Protein AF-A0A7X7C6X0-F1 (afdb_monomer_lite)

Foldseek 3Di:
DDDPDDDDPPVVVVVVVVVVVVVVCVVCVVPPVVVVVVCVVVVVPDPPPPDDDPPPDDPPQDQADADPVRDGDDDPPPDDPPDLCPVLPPDDDPRNVVSVVCSCPPPDDDDDPVRVLLVCLQPQQDVVVVSQFGAAPPPRDTAGSDQPPDDDSHRDPPRPDPDPPPDD

Radius of gyration: 27.88 Å; chains: 1; bounding box: 68×65×66 Å

Sequence (168 aa):
MKILKKKPSLLVLLIVIVVISVVIIGWLGSDSDFNDFLEDLFNIGRDQDTDTDPDTNPPVTRPYEQDENGFYYYSFTGYESGDYYYSAKNLTGEALADQLHLIINTGMNKISYGDARYVLAYSDRDPNNIYESVRGIYDNDVIATEWIGEGEGAWQREHVWPNSKLGT

Structure (mmCIF, N/CA/C/O backbone):
data_AF-A0A7X7C6X0-F1
#
_entry.id   AF-A0A7X7C6X0-F1
#
loop_
_atom_site.group_PDB
_atom_site.id
_atom_site.type_symbol
_atom_site.label_atom_id
_atom_site.label_alt_id
_atom_site.label_comp_id
_atom_site.label_asym_id
_atom_site.label_entity_id
_atom_site.label_seq_id
_atom_site.pdbx_PDB_ins_code
_atom_site.Cartn_x
_atom_site.Cartn_y
_atom_site.Cartn_z
_atom_site.occupancy
_atom_site.B_iso_or_equiv
_atom_site.auth_seq_id
_atom_site.auth_comp_id
_atom_site.auth_asym_id
_atom_site.auth_atom_id
_atom_site.pdbx_PDB_model_num
ATOM 1 N N . MET A 1 1 ? 46.188 37.458 13.111 1.00 40.34 1 MET A N 1
ATOM 2 C CA . MET A 1 1 ? 46.592 36.196 13.767 1.00 40.34 1 MET A CA 1
ATOM 3 C C . MET A 1 1 ? 45.456 35.185 13.601 1.00 40.34 1 MET A C 1
ATOM 5 O O . MET A 1 1 ? 44.466 35.283 14.309 1.00 40.34 1 MET A O 1
ATOM 9 N N . LYS A 1 2 ? 45.509 34.310 12.584 1.00 42.06 2 LYS A N 1
ATOM 10 C CA . LYS A 1 2 ? 44.483 33.272 12.351 1.00 42.06 2 LYS A CA 1
ATOM 11 C C . LYS A 1 2 ? 45.013 31.947 12.897 1.00 42.06 2 LYS A C 1
ATOM 13 O O . LYS A 1 2 ? 45.980 31.413 12.366 1.00 42.06 2 LYS A O 1
ATOM 18 N N . ILE A 1 3 ? 44.407 31.454 13.973 1.00 45.16 3 ILE A N 1
ATOM 19 C CA . ILE A 1 3 ? 44.737 30.163 14.584 1.00 45.16 3 ILE A CA 1
ATOM 20 C C . ILE A 1 3 ? 44.015 29.084 13.770 1.00 45.16 3 ILE A C 1
ATOM 22 O O . ILE A 1 3 ? 42.796 28.944 13.854 1.00 45.16 3 ILE A O 1
ATOM 26 N N . LEU A 1 4 ? 44.752 28.344 12.943 1.00 46.81 4 LEU A N 1
ATOM 27 C CA . LEU A 1 4 ? 44.230 27.173 12.239 1.00 46.81 4 LEU A CA 1
ATOM 28 C C . LEU A 1 4 ? 44.112 26.018 13.245 1.00 46.81 4 LEU A C 1
ATOM 30 O O . LEU A 1 4 ? 45.107 25.384 13.589 1.00 46.81 4 LEU A O 1
ATOM 34 N N . LYS A 1 5 ? 42.896 25.745 13.738 1.00 59.16 5 LYS A N 1
ATOM 35 C CA . LYS A 1 5 ? 42.615 24.520 14.503 1.00 59.16 5 LYS A CA 1
ATOM 36 C C . LYS A 1 5 ? 42.793 23.317 13.572 1.00 59.16 5 LYS A C 1
ATOM 38 O O . LYS A 1 5 ? 41.999 23.107 12.657 1.00 59.16 5 LYS A O 1
ATOM 43 N N . LYS A 1 6 ? 43.857 22.544 13.799 1.00 60.78 6 LYS A N 1
ATOM 44 C CA . LYS A 1 6 ? 44.140 21.283 13.105 1.00 60.78 6 LYS A CA 1
ATOM 45 C C . LYS A 1 6 ? 42.980 20.315 13.369 1.00 60.78 6 LYS A C 1
ATOM 47 O O . LYS A 1 6 ? 42.722 19.981 14.522 1.00 60.78 6 LYS A O 1
ATOM 52 N N . LYS A 1 7 ? 42.260 19.902 12.319 1.00 62.94 7 LYS A N 1
ATOM 53 C CA . LYS A 1 7 ? 41.208 18.880 12.432 1.00 62.94 7 LYS A CA 1
ATOM 54 C C . LYS A 1 7 ? 41.848 17.574 12.938 1.00 62.94 7 LYS A C 1
ATOM 56 O O . LYS A 1 7 ? 42.868 17.177 12.367 1.00 62.94 7 LYS A O 1
ATOM 61 N N . PRO A 1 8 ? 41.316 16.930 13.994 1.00 64.12 8 PRO A N 1
ATOM 62 C CA . PRO A 1 8 ? 41.836 15.643 14.440 1.00 64.12 8 PRO A CA 1
ATOM 63 C C . PRO A 1 8 ? 41.619 14.604 13.336 1.00 64.12 8 PRO A C 1
ATOM 65 O O . PRO A 1 8 ? 40.609 14.640 12.632 1.00 64.12 8 PRO A O 1
ATOM 68 N N . SER A 1 9 ? 42.589 13.709 13.144 1.00 71.94 9 SER A N 1
ATOM 69 C CA . SER A 1 9 ? 42.439 12.608 12.194 1.00 71.94 9 SER A CA 1
ATOM 70 C C . SER A 1 9 ? 41.307 11.689 12.656 1.00 71.94 9 SER A C 1
ATOM 72 O O . SER A 1 9 ? 41.086 11.520 13.855 1.00 71.94 9 SER A O 1
ATOM 74 N N . LEU A 1 10 ? 40.594 11.086 11.703 1.00 71.12 10 LEU A N 1
ATOM 75 C CA . LEU A 1 10 ? 39.487 10.153 11.954 1.00 71.12 10 LEU A CA 1
ATOM 76 C C . LEU A 1 10 ? 39.849 9.074 12.990 1.00 71.12 10 LEU A C 1
ATOM 78 O O . LEU A 1 10 ? 39.037 8.732 13.839 1.00 71.12 10 LEU A O 1
ATOM 82 N N . LEU A 1 11 ? 41.104 8.623 12.977 1.00 71.75 11 LEU A N 1
ATOM 83 C CA . LEU A 1 11 ? 41.649 7.643 13.914 1.00 71.75 11 LEU A CA 1
ATOM 84 C C . LEU A 1 11 ? 41.686 8.158 15.365 1.00 71.75 11 LEU A C 1
ATOM 86 O O . LEU A 1 11 ? 41.367 7.416 16.286 1.00 71.75 11 LEU A O 1
ATOM 90 N N . VAL A 1 12 ? 42.004 9.438 15.580 1.00 76.38 12 VAL A N 1
ATOM 91 C CA . VAL A 1 12 ? 41.980 10.060 16.917 1.00 76.38 12 VAL A CA 1
ATOM 92 C C . VAL A 1 12 ? 40.546 10.214 17.415 1.00 76.38 12 VAL A C 1
ATOM 94 O O . VAL A 1 12 ? 40.286 9.974 18.588 1.00 76.38 12 VAL A O 1
ATOM 97 N N . LEU A 1 13 ? 39.605 10.563 16.531 1.00 79.94 13 LEU A N 1
ATOM 98 C CA . LEU A 1 13 ? 38.185 10.633 16.887 1.00 79.94 13 LEU A CA 1
ATOM 99 C C . LEU A 1 13 ? 37.655 9.257 17.320 1.00 79.94 13 LEU A C 1
ATOM 101 O O . LEU A 1 13 ? 36.968 9.155 18.330 1.00 79.94 13 LEU A O 1
ATOM 105 N N . LEU A 1 14 ? 38.025 8.205 16.587 1.00 80.81 14 LEU A N 1
ATOM 106 C CA . LEU A 1 14 ? 37.596 6.837 16.864 1.00 80.81 14 LEU A CA 1
ATOM 107 C C . LEU A 1 14 ? 38.158 6.344 18.206 1.00 80.81 14 LEU A C 1
ATOM 109 O O . LEU A 1 14 ? 37.401 5.846 19.030 1.00 80.81 14 LEU A O 1
ATOM 113 N N . ILE A 1 15 ? 39.445 6.586 18.483 1.00 82.06 15 ILE A N 1
ATOM 114 C CA . ILE A 1 15 ? 40.055 6.257 19.784 1.00 82.06 15 ILE A CA 1
ATOM 115 C C . ILE A 1 15 ? 39.366 7.010 20.927 1.00 82.06 15 ILE A C 1
ATOM 117 O O . ILE A 1 15 ? 39.092 6.418 21.965 1.00 82.06 15 ILE A O 1
ATOM 121 N N . VAL A 1 16 ? 39.051 8.296 20.746 1.00 82.81 16 VAL A N 1
ATOM 122 C CA . VAL A 1 16 ? 38.349 9.085 21.770 1.00 82.81 16 VAL A CA 1
ATOM 123 C C . VAL A 1 16 ? 36.955 8.520 22.038 1.00 82.81 16 VAL A C 1
ATOM 125 O O . VAL A 1 16 ? 36.576 8.402 23.199 1.00 82.81 16 VAL A O 1
ATOM 128 N N . ILE A 1 17 ? 36.222 8.114 20.999 1.00 85.06 17 ILE A N 1
ATOM 129 C CA . ILE A 1 17 ? 34.915 7.465 21.157 1.00 85.06 17 ILE A CA 1
ATOM 130 C C . ILE A 1 17 ? 35.063 6.150 21.928 1.00 85.06 17 ILE A C 1
ATOM 132 O O . ILE A 1 17 ? 34.355 5.968 22.909 1.00 85.06 17 ILE A O 1
ATOM 136 N N . VAL A 1 18 ? 36.021 5.286 21.568 1.00 86.75 18 VAL A N 1
ATOM 137 C CA . VAL A 1 18 ? 36.247 4.015 22.284 1.00 86.75 18 VAL A CA 1
ATOM 138 C C . VAL A 1 18 ? 36.591 4.249 23.755 1.00 86.75 18 VAL A C 1
ATOM 140 O O . VAL A 1 18 ? 36.044 3.579 24.625 1.00 86.75 18 VAL A O 1
ATOM 143 N N . VAL A 1 19 ? 37.456 5.218 24.061 1.00 82.69 19 VAL A N 1
ATOM 144 C CA . VAL A 1 19 ? 37.824 5.532 25.450 1.00 82.69 19 VAL A CA 1
ATOM 145 C C . VAL A 1 19 ? 36.622 6.065 26.232 1.00 82.69 19 VAL A C 1
ATOM 147 O O . VAL A 1 19 ? 36.411 5.653 27.369 1.00 82.69 19 VAL A O 1
ATOM 150 N N . ILE A 1 20 ? 35.801 6.926 25.624 1.00 83.00 20 ILE A N 1
ATOM 151 C CA . ILE A 1 20 ? 34.561 7.418 26.239 1.00 83.00 20 ILE A CA 1
ATOM 152 C C . ILE A 1 20 ? 33.591 6.257 26.482 1.00 83.00 20 ILE A C 1
ATOM 154 O O . ILE A 1 20 ? 33.045 6.155 27.576 1.00 83.00 20 ILE A O 1
ATOM 158 N N . SER A 1 21 ? 33.430 5.347 25.520 1.00 79.06 21 SER A N 1
ATOM 159 C CA . SER A 1 21 ? 32.598 4.153 25.676 1.00 79.06 21 SER A CA 1
ATOM 160 C C . SER A 1 21 ? 33.082 3.274 26.828 1.00 79.06 21 SER A C 1
ATOM 162 O O . SER A 1 21 ? 32.269 2.889 27.655 1.00 79.06 21 SER A O 1
ATOM 164 N N . VAL A 1 22 ? 34.388 3.016 26.952 1.00 78.56 22 VAL A N 1
ATOM 165 C CA . VAL A 1 22 ? 34.948 2.201 28.049 1.00 78.56 22 VAL A CA 1
ATOM 166 C C . VAL A 1 22 ? 34.741 2.864 29.414 1.00 78.56 22 VAL A C 1
ATOM 168 O O . VAL A 1 22 ? 34.431 2.179 30.385 1.00 78.56 22 VAL A O 1
ATOM 171 N N . VAL A 1 23 ? 34.862 4.191 29.500 1.00 77.12 23 VAL A N 1
ATOM 172 C CA . VAL A 1 23 ? 34.606 4.934 30.745 1.00 77.12 23 VAL A CA 1
ATOM 173 C C . VAL A 1 23 ? 33.120 4.912 31.111 1.00 77.12 23 VAL A C 1
ATOM 175 O O . VAL A 1 23 ? 32.794 4.719 32.278 1.00 77.12 23 VAL A O 1
ATOM 178 N N . ILE A 1 24 ? 32.223 5.058 30.132 1.00 74.38 24 ILE A N 1
ATOM 179 C CA . ILE A 1 24 ? 30.769 4.967 30.337 1.00 74.38 24 ILE A CA 1
ATOM 180 C C . ILE A 1 24 ? 30.375 3.550 30.765 1.00 74.38 24 ILE A C 1
ATOM 182 O O . ILE A 1 24 ? 29.642 3.401 31.732 1.00 74.38 24 ILE A O 1
ATOM 186 N N . ILE A 1 25 ? 30.915 2.521 30.108 1.00 68.19 25 ILE A N 1
ATOM 187 C CA . ILE A 1 25 ? 30.700 1.106 30.447 1.00 68.19 25 ILE A CA 1
ATOM 188 C C . ILE A 1 25 ? 31.216 0.802 31.857 1.00 68.19 25 ILE A C 1
ATOM 190 O O . ILE A 1 25 ? 30.548 0.111 32.611 1.00 68.19 25 ILE A O 1
ATOM 194 N N . GLY A 1 26 ? 32.372 1.345 32.253 1.00 68.38 26 GLY A N 1
ATOM 195 C CA . GLY A 1 26 ? 32.886 1.192 33.617 1.00 68.38 26 GLY A CA 1
ATOM 196 C C . GLY A 1 26 ? 32.050 1.921 34.675 1.00 68.38 26 GLY A C 1
ATOM 197 O O . GLY A 1 26 ? 31.992 1.472 35.815 1.00 68.38 26 GLY A O 1
ATOM 198 N N . TRP A 1 27 ? 31.394 3.027 34.308 1.00 64.44 27 TRP A N 1
ATOM 199 C CA . TRP A 1 27 ? 30.499 3.771 35.200 1.00 64.44 27 TRP A CA 1
ATOM 200 C C . TRP A 1 27 ? 29.123 3.099 35.323 1.00 64.44 27 TRP A C 1
ATOM 202 O O . TRP A 1 27 ? 28.596 3.007 36.426 1.00 64.44 27 TRP A O 1
ATOM 212 N N . LEU A 1 28 ? 28.580 2.568 34.221 1.00 59.69 28 LEU A N 1
ATOM 213 C CA . LEU A 1 28 ? 27.328 1.805 34.207 1.00 59.69 28 LEU A CA 1
ATOM 214 C C . LEU A 1 28 ? 27.484 0.357 34.695 1.00 59.69 28 LEU A C 1
ATOM 216 O O . LEU A 1 28 ? 26.522 -0.201 35.188 1.00 59.69 28 LEU A O 1
ATOM 220 N N . GLY A 1 29 ? 28.666 -0.261 34.628 1.00 58.34 29 GLY A N 1
ATOM 221 C CA . GLY A 1 29 ? 28.886 -1.643 35.092 1.00 58.34 29 GLY A CA 1
ATOM 222 C C . GLY A 1 29 ? 28.753 -1.849 36.609 1.00 58.34 29 GLY A C 1
ATOM 223 O O . GLY A 1 29 ? 28.749 -2.985 37.080 1.00 58.34 29 GLY A O 1
ATOM 224 N N . SER A 1 30 ? 28.642 -0.760 37.379 1.00 58.88 30 SER A N 1
ATOM 225 C CA . SER A 1 30 ? 28.245 -0.785 38.794 1.00 58.88 30 SER A CA 1
ATOM 226 C C . SER A 1 30 ? 26.724 -0.844 38.986 1.00 58.88 30 SER A C 1
ATOM 228 O O . SER A 1 30 ? 26.274 -1.000 40.122 1.00 58.88 30 SER A O 1
ATOM 230 N N . ASP A 1 31 ? 25.956 -0.658 37.917 1.00 59.22 31 ASP A N 1
ATOM 231 C CA . ASP A 1 31 ? 24.501 -0.656 37.913 1.00 59.22 31 ASP A CA 1
ATOM 232 C C . ASP A 1 31 ? 24.001 -2.056 37.541 1.00 59.22 31 ASP A C 1
ATOM 234 O O . ASP A 1 31 ? 24.451 -2.643 36.550 1.00 59.22 31 ASP A O 1
ATOM 238 N N . SER A 1 32 ? 23.098 -2.617 38.349 1.00 58.06 32 SER A N 1
ATOM 239 C CA . SER A 1 32 ? 22.517 -3.945 38.093 1.00 58.06 32 SER A CA 1
ATOM 240 C C . SER A 1 32 ? 21.821 -3.986 36.738 1.00 58.06 32 SER A C 1
ATOM 242 O O . SER A 1 32 ? 21.996 -4.937 35.984 1.00 58.06 32 SER A O 1
ATOM 244 N N . ASP A 1 33 ? 21.156 -2.891 36.380 1.00 60.91 33 ASP A N 1
ATOM 245 C CA . ASP A 1 33 ? 20.338 -2.774 35.175 1.00 60.91 33 ASP A CA 1
ATOM 246 C C . ASP A 1 33 ? 21.190 -2.803 33.898 1.00 60.91 33 ASP A C 1
ATOM 248 O O . ASP A 1 33 ? 20.737 -3.221 32.833 1.00 60.91 33 ASP A O 1
ATOM 252 N N . PHE A 1 34 ? 22.454 -2.376 33.986 1.00 62.22 34 PHE A N 1
ATOM 253 C CA . PHE A 1 34 ? 23.371 -2.450 32.856 1.00 62.22 34 PHE A CA 1
ATOM 254 C C . PHE A 1 34 ? 23.974 -3.839 32.689 1.00 62.22 34 PHE A C 1
ATOM 256 O O . PHE A 1 34 ? 24.198 -4.261 31.559 1.00 62.22 34 PHE A O 1
ATOM 263 N N . ASN A 1 35 ? 24.235 -4.550 33.787 1.00 59.75 35 ASN A N 1
ATOM 264 C CA . ASN A 1 35 ? 24.676 -5.938 33.704 1.00 59.75 35 ASN A CA 1
ATOM 265 C C . ASN A 1 35 ? 23.550 -6.824 33.159 1.00 59.75 35 ASN A C 1
ATOM 267 O O . ASN A 1 35 ? 23.829 -7.636 32.285 1.00 59.75 35 ASN A O 1
ATOM 271 N N . ASP A 1 36 ? 22.298 -6.573 33.549 1.00 61.47 36 ASP A N 1
ATOM 272 C CA . ASP A 1 36 ? 21.122 -7.241 32.979 1.00 61.47 36 ASP A CA 1
ATOM 273 C C . ASP A 1 36 ? 20.965 -6.918 31.486 1.00 61.47 36 ASP A C 1
ATOM 275 O O . ASP A 1 36 ? 20.777 -7.815 30.669 1.00 61.47 36 ASP A O 1
ATOM 279 N N . PHE A 1 37 ? 21.138 -5.652 31.090 1.00 63.97 37 PHE A N 1
ATOM 280 C CA . PHE A 1 37 ? 21.146 -5.260 29.677 1.00 63.97 37 PHE A CA 1
ATOM 281 C C . PHE A 1 37 ? 22.291 -5.911 28.883 1.00 63.97 37 PHE A C 1
ATOM 283 O O . PHE A 1 37 ? 22.106 -6.292 27.728 1.00 63.97 37 PHE A O 1
ATOM 290 N N . LEU A 1 38 ? 23.487 -6.024 29.469 1.00 61.38 38 LEU A N 1
ATOM 291 C CA . LEU A 1 38 ? 24.620 -6.688 28.826 1.00 61.38 38 LEU A CA 1
ATOM 292 C C . LEU A 1 38 ? 24.401 -8.195 28.719 1.00 61.38 38 LEU A C 1
ATOM 294 O O . LEU A 1 38 ? 24.733 -8.761 27.679 1.00 61.38 38 LEU A O 1
ATOM 298 N N . GLU A 1 39 ? 23.844 -8.842 29.742 1.00 63.50 39 GLU A N 1
ATOM 299 C CA . GLU A 1 39 ? 23.453 -10.245 29.648 1.00 63.50 39 GLU A CA 1
ATOM 300 C C . GLU A 1 39 ? 22.402 -10.429 28.559 1.00 63.50 39 GLU A C 1
ATOM 302 O O . GLU A 1 39 ? 22.626 -11.236 27.669 1.00 63.50 39 GLU A O 1
ATOM 307 N N . ASP A 1 40 ? 21.349 -9.616 28.516 1.00 64.44 40 ASP A N 1
ATOM 308 C CA . ASP A 1 40 ? 20.306 -9.720 27.490 1.00 64.44 40 ASP A CA 1
ATOM 309 C C . ASP A 1 40 ? 20.866 -9.493 26.072 1.00 64.44 40 ASP A C 1
ATOM 311 O O . ASP A 1 40 ? 20.516 -10.204 25.133 1.00 64.44 40 ASP A O 1
ATOM 315 N N . LEU A 1 41 ? 21.832 -8.578 25.916 1.00 62.81 41 LEU A N 1
ATOM 316 C CA . LEU A 1 41 ? 22.500 -8.294 24.642 1.00 62.81 41 LEU A CA 1
ATOM 317 C C . LEU A 1 41 ? 23.475 -9.402 24.203 1.00 62.81 41 LEU A C 1
ATOM 319 O O . LEU A 1 41 ? 23.604 -9.667 23.004 1.00 62.81 41 LEU A O 1
ATOM 323 N N . PHE A 1 42 ? 24.178 -10.041 25.142 1.00 58.88 42 PHE A N 1
ATOM 324 C CA . PHE A 1 42 ? 25.104 -11.143 24.854 1.00 58.88 42 PHE A CA 1
ATOM 325 C C . PHE A 1 42 ? 24.433 -12.526 24.870 1.00 58.88 42 PHE A C 1
ATOM 327 O O . PHE A 1 42 ? 25.025 -13.483 24.364 1.00 58.88 42 PHE A O 1
ATOM 334 N N . ASN A 1 43 ? 23.205 -12.630 25.383 1.00 56.09 43 ASN A N 1
ATOM 335 C CA . ASN A 1 43 ? 22.406 -13.854 25.423 1.00 56.09 43 ASN A CA 1
ATOM 336 C C . ASN A 1 43 ? 21.431 -13.978 24.233 1.00 56.09 43 ASN A C 1
ATOM 338 O O . ASN A 1 43 ? 20.725 -14.980 24.119 1.00 56.09 43 ASN A O 1
ATOM 342 N N . ILE A 1 44 ? 21.468 -13.034 23.278 1.00 49.84 44 ILE A N 1
ATOM 343 C CA . ILE A 1 44 ? 20.878 -13.166 21.931 1.00 49.84 44 ILE A CA 1
ATOM 344 C C . ILE A 1 44 ? 21.636 -14.268 21.163 1.00 49.84 44 ILE A C 1
ATOM 346 O O . ILE A 1 44 ? 22.475 -13.998 20.302 1.00 49.84 44 ILE A O 1
ATOM 350 N N . GLY A 1 45 ? 21.399 -15.532 21.508 1.00 51.72 45 GLY A N 1
ATOM 351 C CA . GLY A 1 45 ? 21.989 -16.682 20.816 1.00 51.72 45 GLY A CA 1
ATOM 352 C C . GLY A 1 45 ? 22.340 -17.897 21.672 1.00 51.72 45 GLY A C 1
ATOM 353 O O . GLY A 1 45 ? 22.983 -18.812 21.154 1.00 51.72 45 GLY A O 1
ATOM 354 N N . ARG A 1 46 ? 21.949 -17.951 22.949 1.00 41.94 46 ARG A N 1
ATOM 355 C CA . ARG A 1 46 ? 22.012 -19.193 23.728 1.00 41.94 46 ARG A CA 1
ATOM 356 C C . ARG A 1 46 ? 20.644 -19.527 24.303 1.00 41.94 46 ARG A C 1
ATOM 358 O O . ARG A 1 46 ? 20.284 -19.063 25.376 1.00 41.94 46 ARG A O 1
ATOM 365 N N . ASP A 1 47 ? 19.945 -20.413 23.603 1.00 50.75 47 ASP A N 1
ATOM 366 C CA . ASP A 1 47 ? 18.890 -21.241 24.175 1.00 50.75 47 ASP A CA 1
ATOM 367 C C . ASP A 1 47 ? 19.520 -22.096 25.288 1.00 50.75 47 ASP A C 1
ATOM 369 O O . ASP A 1 47 ? 20.025 -23.197 25.056 1.00 50.75 47 ASP A O 1
ATOM 373 N N . GLN A 1 48 ? 19.587 -21.565 26.506 1.00 38.88 48 GLN A N 1
ATOM 374 C CA . GLN A 1 48 ? 19.620 -22.422 27.676 1.00 38.88 48 GLN A CA 1
ATOM 375 C C . GLN A 1 48 ? 18.183 -22.612 28.131 1.00 38.88 48 GLN A C 1
ATOM 377 O O . GLN A 1 48 ? 17.639 -21.813 28.885 1.00 38.88 48 GLN A O 1
ATOM 382 N N . ASP A 1 49 ? 17.613 -23.728 27.679 1.00 48.41 49 ASP A N 1
ATOM 383 C CA . ASP A 1 49 ? 16.706 -24.543 28.480 1.00 48.41 49 ASP A CA 1
ATOM 384 C C . ASP A 1 49 ? 17.336 -24.728 29.872 1.00 48.41 49 ASP A C 1
ATOM 386 O O . ASP A 1 49 ? 18.109 -25.655 30.132 1.00 48.41 49 ASP A O 1
ATOM 390 N N . THR A 1 50 ? 17.065 -23.802 30.781 1.00 39.06 50 THR A N 1
ATOM 391 C CA . THR A 1 50 ? 17.060 -24.101 32.206 1.00 39.06 50 THR A CA 1
ATOM 392 C C . THR A 1 50 ? 15.608 -24.147 32.615 1.00 39.06 50 THR A C 1
ATOM 394 O O . THR A 1 50 ? 14.997 -23.135 32.942 1.00 39.06 50 THR A O 1
ATOM 397 N N . ASP A 1 51 ? 15.087 -25.364 32.504 1.00 48.94 51 ASP A N 1
ATOM 398 C CA . ASP A 1 51 ? 13.889 -25.890 33.137 1.00 48.94 51 ASP A CA 1
ATOM 399 C C . ASP A 1 51 ? 13.743 -25.353 34.571 1.00 48.94 51 ASP A C 1
ATOM 401 O O . ASP A 1 51 ? 14.296 -25.898 35.527 1.00 48.94 51 ASP A O 1
ATOM 405 N N . THR A 1 52 ? 13.026 -24.239 34.705 1.00 42.59 52 THR A N 1
ATOM 406 C CA . THR A 1 52 ? 12.407 -23.797 35.952 1.00 42.59 52 THR A CA 1
ATOM 407 C C . THR A 1 52 ? 11.089 -23.109 35.621 1.00 42.59 52 THR A C 1
ATOM 409 O O . THR A 1 52 ? 11.063 -21.941 35.255 1.00 42.59 52 THR A O 1
ATOM 412 N N . ASP A 1 53 ? 10.023 -23.885 35.812 1.00 41.81 53 ASP A N 1
ATOM 413 C CA . ASP A 1 53 ? 8.614 -23.497 35.939 1.00 41.81 53 ASP A CA 1
ATOM 414 C C . ASP A 1 53 ? 7.877 -23.049 34.648 1.00 41.81 53 ASP A C 1
ATOM 416 O O . ASP A 1 53 ? 8.005 -21.902 34.216 1.00 41.81 53 ASP A O 1
ATOM 420 N N . PRO A 1 54 ? 7.049 -23.924 34.034 1.00 41.41 54 PRO A N 1
ATOM 421 C CA . PRO A 1 54 ? 6.313 -23.615 32.807 1.00 41.41 54 PRO A CA 1
ATOM 422 C C . PRO A 1 54 ? 5.111 -22.671 32.998 1.00 41.41 54 PRO A C 1
ATOM 424 O O . PRO A 1 54 ? 4.417 -22.404 32.019 1.00 41.41 54 PRO A O 1
ATOM 427 N N . ASP A 1 55 ? 4.828 -22.168 34.207 1.00 48.72 55 ASP A N 1
ATOM 428 C CA . ASP A 1 55 ? 3.554 -21.482 34.490 1.00 48.72 55 ASP A CA 1
ATOM 429 C C . ASP A 1 55 ? 3.639 -19.950 34.647 1.00 48.72 55 ASP A C 1
ATOM 431 O O . ASP A 1 55 ? 2.712 -19.325 35.162 1.00 48.72 55 ASP A O 1
ATOM 435 N N . THR A 1 56 ? 4.726 -19.293 34.211 1.00 51.09 56 THR A N 1
ATOM 436 C CA . THR A 1 56 ? 4.824 -17.816 34.335 1.00 51.09 56 THR A CA 1
ATOM 437 C C . THR A 1 56 ? 5.162 -17.030 33.077 1.00 51.09 56 THR A C 1
ATOM 439 O O . THR A 1 56 ? 5.042 -15.807 33.104 1.00 51.09 56 THR A O 1
ATOM 442 N N . ASN A 1 57 ? 5.459 -17.673 31.948 1.00 45.78 57 ASN A N 1
ATOM 443 C CA . ASN A 1 57 ? 5.467 -16.976 30.666 1.00 45.78 57 ASN A CA 1
ATOM 444 C C . ASN A 1 57 ? 4.695 -17.800 29.637 1.00 45.78 57 ASN A C 1
ATOM 446 O O . ASN A 1 57 ? 5.170 -18.873 29.260 1.00 45.78 57 ASN A O 1
ATOM 450 N N . PRO A 1 58 ? 3.517 -17.338 29.166 1.00 50.25 58 PRO A N 1
ATOM 451 C CA . PRO A 1 58 ? 2.917 -17.964 28.002 1.00 50.25 58 PRO A CA 1
ATOM 452 C C . PRO A 1 58 ? 3.953 -17.931 26.868 1.00 50.25 58 PRO A C 1
ATOM 454 O O . PRO A 1 58 ? 4.670 -16.931 26.738 1.00 50.25 58 PRO A O 1
ATOM 457 N N . PRO A 1 59 ? 4.070 -19.006 26.069 1.00 51.03 59 PRO A N 1
ATOM 458 C CA . PRO A 1 59 ? 4.976 -19.013 24.932 1.00 51.03 59 PRO A CA 1
ATOM 459 C C . PRO A 1 59 ? 4.713 -17.756 24.105 1.00 51.03 59 PRO A C 1
ATOM 461 O O . PRO A 1 59 ? 3.557 -17.405 23.857 1.00 51.03 59 PRO A O 1
ATOM 464 N N . VAL A 1 60 ? 5.779 -17.050 23.715 1.00 52.91 60 VAL A N 1
ATOM 465 C CA . VAL A 1 60 ? 5.689 -15.890 22.819 1.00 52.91 60 VAL A CA 1
ATOM 466 C C . VAL A 1 60 ? 5.327 -16.415 21.428 1.00 52.91 60 VAL A C 1
ATOM 468 O O . VAL A 1 60 ? 6.158 -16.483 20.530 1.00 52.91 60 VAL A O 1
ATOM 471 N N . THR A 1 61 ? 4.084 -16.863 21.266 1.00 56.19 61 THR A N 1
ATOM 472 C CA . THR A 1 61 ? 3.537 -17.341 20.001 1.00 56.19 61 THR A CA 1
ATOM 473 C C . THR A 1 61 ? 3.256 -16.135 19.141 1.00 56.19 61 THR A C 1
ATOM 475 O O . THR A 1 61 ? 2.494 -15.235 19.525 1.00 56.19 61 THR A O 1
ATOM 478 N N . ARG A 1 62 ? 3.885 -16.090 17.973 1.00 58.81 62 ARG A N 1
ATOM 479 C CA . ARG A 1 62 ? 3.703 -14.956 17.077 1.00 58.81 62 ARG A CA 1
ATOM 480 C C . ARG A 1 62 ? 2.367 -15.114 16.350 1.00 58.81 62 ARG A C 1
ATOM 482 O O . ARG A 1 62 ? 2.040 -16.225 15.944 1.00 58.81 62 ARG A O 1
ATOM 489 N N . PRO A 1 63 ? 1.610 -14.031 16.094 1.00 60.09 63 PRO A N 1
ATOM 490 C CA . PRO A 1 63 ? 0.276 -14.137 15.490 1.00 60.09 63 PRO A CA 1
ATOM 491 C C . PRO A 1 63 ? 0.240 -14.770 14.088 1.00 60.09 63 PRO A C 1
ATOM 493 O O . PRO A 1 63 ? -0.825 -15.047 13.547 1.00 60.09 63 PRO A O 1
ATOM 496 N N . TYR A 1 64 ? 1.405 -14.923 13.457 1.00 64.38 64 TYR A N 1
ATOM 497 C CA . TYR A 1 64 ? 1.567 -15.481 12.119 1.00 64.38 64 TYR A CA 1
ATOM 498 C C . TYR A 1 64 ? 2.055 -16.937 12.113 1.00 64.38 64 TYR A C 1
ATOM 500 O O . TYR A 1 64 ? 2.193 -17.516 11.036 1.00 64.38 64 TYR A O 1
ATOM 508 N N . GLU A 1 65 ? 2.332 -17.531 13.273 1.00 67.81 65 GLU A N 1
ATOM 509 C CA . GLU A 1 65 ? 2.691 -18.946 13.376 1.00 67.81 65 GLU A CA 1
ATOM 510 C C . GLU A 1 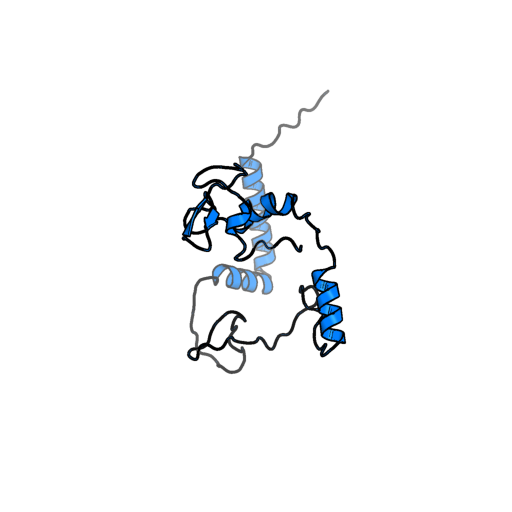65 ? 1.426 -19.812 13.300 1.00 67.81 65 GLU A C 1
ATOM 512 O O . GLU A 1 65 ? 0.390 -19.473 13.879 1.00 67.81 65 GLU A O 1
ATOM 517 N N . GLN A 1 66 ? 1.508 -20.908 12.540 1.00 76.19 66 GLN A N 1
ATOM 518 C CA . GLN A 1 66 ? 0.474 -21.940 12.496 1.00 76.19 66 GLN A CA 1
ATOM 519 C C . GLN A 1 66 ? 0.798 -23.025 13.523 1.00 76.19 66 GLN A C 1
ATOM 521 O O . GLN A 1 66 ? 1.958 -23.418 13.658 1.00 76.19 66 GLN A O 1
ATOM 526 N N . ASP A 1 67 ? -0.223 -23.521 14.211 1.00 80.12 67 ASP A N 1
ATOM 527 C CA . ASP A 1 67 ? -0.121 -24.716 15.040 1.00 80.12 67 ASP A CA 1
ATOM 528 C C . ASP A 1 67 ? -0.035 -25.997 14.185 1.00 80.12 67 ASP A C 1
ATOM 530 O O . ASP A 1 67 ? -0.183 -25.983 12.958 1.00 80.12 67 ASP A O 1
ATOM 534 N N . GLU A 1 68 ? 0.191 -27.141 14.836 1.00 83.12 68 GLU A N 1
ATOM 535 C CA . GLU A 1 68 ? 0.252 -28.460 14.184 1.00 83.12 68 GLU A CA 1
ATOM 536 C C . GLU A 1 68 ? -1.050 -28.842 13.452 1.00 83.12 68 GLU A C 1
ATOM 538 O O . GLU A 1 68 ? -1.064 -29.747 12.613 1.00 83.12 68 GLU A O 1
ATOM 543 N N . ASN A 1 69 ? -2.152 -28.155 13.754 1.00 82.00 69 ASN A N 1
ATOM 544 C CA . ASN A 1 69 ? -3.464 -28.350 13.156 1.00 82.00 69 ASN A CA 1
ATOM 545 C C . ASN A 1 69 ? -3.758 -27.344 12.024 1.00 82.00 69 ASN A C 1
ATOM 547 O O . ASN A 1 69 ? -4.821 -27.433 11.403 1.00 82.00 69 ASN A O 1
ATOM 551 N N . GLY A 1 70 ? -2.822 -26.439 11.714 1.00 77.81 70 GLY A N 1
ATOM 552 C CA . GLY A 1 70 ? -2.936 -25.424 10.666 1.00 77.81 70 GLY A CA 1
ATOM 553 C C . GLY A 1 70 ? -3.744 -24.184 11.065 1.00 77.81 70 GLY A C 1
ATOM 554 O O . GLY A 1 70 ? -4.100 -23.387 10.193 1.00 77.81 70 GLY A O 1
ATOM 555 N N . PHE A 1 71 ? -4.060 -24.003 12.348 1.00 75.12 71 PHE A N 1
ATOM 556 C CA . PHE A 1 71 ? -4.702 -22.791 12.851 1.00 75.12 71 PHE A CA 1
ATOM 557 C C . PHE A 1 71 ? -3.657 -21.751 13.252 1.00 75.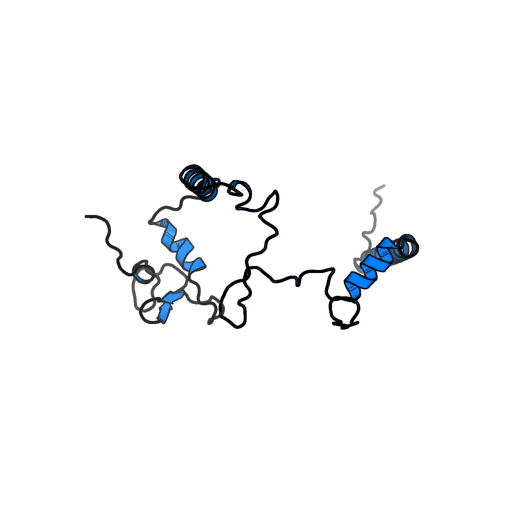12 71 PHE A C 1
ATOM 559 O O . PHE A 1 71 ? -2.597 -22.074 13.773 1.00 75.12 71 PHE A O 1
ATOM 566 N N . TYR A 1 72 ? -3.963 -20.478 13.015 1.00 73.00 72 TYR A N 1
ATOM 567 C CA . TYR A 1 72 ? -3.101 -19.375 13.428 1.00 73.00 72 TYR A CA 1
ATOM 568 C C . TYR A 1 72 ? -3.325 -19.031 14.898 1.00 73.00 72 TYR A C 1
ATOM 570 O O . TYR A 1 72 ? -4.470 -18.955 15.356 1.00 73.00 72 TYR A O 1
ATOM 578 N N . TYR A 1 73 ? -2.239 -18.755 15.619 1.00 62.47 73 TYR A N 1
ATOM 579 C CA . TYR A 1 73 ? -2.333 -18.226 16.974 1.00 62.47 73 TYR A CA 1
ATOM 580 C C . TYR A 1 73 ? -2.899 -16.802 16.951 1.00 62.47 73 TYR A C 1
ATOM 582 O O . TYR A 1 73 ? -2.370 -15.906 16.297 1.00 62.47 73 TYR A O 1
ATOM 590 N N . TYR A 1 74 ? -3.968 -16.565 17.706 1.00 59.69 74 TYR A N 1
ATOM 591 C CA . TYR A 1 74 ? -4.433 -15.212 17.990 1.00 59.69 74 TYR A CA 1
ATOM 592 C C . TYR A 1 74 ? -3.759 -14.735 19.272 1.00 59.69 74 TYR A C 1
ATOM 594 O O . TYR A 1 74 ? -3.893 -15.374 20.315 1.00 59.69 74 TYR A O 1
ATOM 602 N N . SER A 1 75 ? -3.045 -13.610 19.218 1.00 58.19 75 SER A N 1
ATOM 603 C CA . SER A 1 75 ? -2.545 -13.002 20.449 1.00 58.19 75 SER A CA 1
ATOM 604 C C . SER A 1 75 ? -3.707 -12.428 21.261 1.00 58.19 75 SER A C 1
ATOM 606 O O . SER A 1 75 ? -4.523 -11.664 20.743 1.00 58.19 75 SER A O 1
ATOM 608 N N . PHE A 1 76 ? -3.757 -12.768 22.551 1.00 56.38 76 PHE A N 1
ATOM 609 C CA . PHE A 1 76 ? -4.661 -12.127 23.508 1.00 56.38 76 PHE A CA 1
ATOM 610 C C . PHE A 1 76 ? -4.184 -10.719 23.897 1.00 56.38 76 PHE A C 1
ATOM 612 O O . PHE A 1 76 ? -4.974 -9.907 24.387 1.00 56.38 76 PHE A O 1
ATOM 619 N N . THR A 1 77 ? -2.911 -10.393 23.640 1.00 64.62 77 THR A N 1
ATOM 620 C CA . THR A 1 77 ? -2.435 -9.011 23.698 1.00 64.62 77 THR A CA 1
ATOM 621 C C . THR A 1 77 ? -3.040 -8.292 22.496 1.00 64.62 77 THR A C 1
ATOM 623 O O . THR A 1 77 ? -2.531 -8.360 21.377 1.00 64.62 77 THR A O 1
ATOM 626 N N . GLY A 1 78 ? -4.215 -7.692 22.696 1.00 66.38 78 GLY A N 1
ATOM 627 C CA . GLY A 1 78 ? -4.863 -6.890 21.665 1.00 66.38 78 GLY A CA 1
ATOM 628 C C . GLY A 1 78 ? -3.966 -5.737 21.207 1.00 66.38 78 GLY A C 1
ATOM 629 O O . GLY A 1 78 ? -2.903 -5.499 21.761 1.00 66.38 78 GLY A O 1
ATOM 630 N N . TYR A 1 79 ? -4.425 -4.977 20.220 1.00 79.06 79 TYR A N 1
ATOM 631 C CA . TYR A 1 79 ? -3.674 -3.831 19.703 1.00 79.06 79 TYR A CA 1
ATOM 632 C C . TYR A 1 79 ? -3.303 -2.832 20.811 1.00 79.06 79 TYR A C 1
ATOM 634 O O . TYR A 1 79 ? -4.139 -2.536 21.682 1.00 79.06 79 TYR A O 1
ATOM 642 N N . GLU A 1 80 ? -2.094 -2.285 20.732 1.00 86.06 80 GLU A N 1
ATOM 643 C CA . GLU A 1 80 ? -1.550 -1.269 21.631 1.00 86.06 80 GLU A CA 1
ATOM 644 C C . GLU A 1 80 ? -1.623 0.132 21.017 1.00 86.06 80 GLU A C 1
ATOM 646 O O . GLU A 1 80 ? -1.766 0.312 19.804 1.00 86.06 80 GLU A O 1
ATOM 651 N N . SER A 1 81 ? -1.569 1.157 21.870 1.00 87.44 81 SER A N 1
ATOM 652 C CA . SER A 1 81 ? -1.668 2.547 21.419 1.00 87.44 81 SER A CA 1
ATOM 653 C C . SER A 1 81 ? -0.539 2.881 20.441 1.00 87.44 81 SER A C 1
ATOM 655 O O . SER A 1 81 ? 0.628 2.905 20.818 1.00 87.44 81 SER A O 1
ATOM 657 N N . GLY A 1 82 ? -0.907 3.215 19.204 1.00 87.25 82 GLY A N 1
ATOM 658 C CA . GLY A 1 82 ? 0.029 3.486 18.109 1.00 87.25 82 GLY A CA 1
ATOM 659 C C . GLY A 1 82 ? -0.019 2.438 16.997 1.00 87.25 82 GLY A C 1
ATOM 660 O O . GLY A 1 82 ? 0.389 2.743 15.877 1.00 87.25 82 GLY A O 1
ATOM 661 N N . ASP A 1 83 ? -0.586 1.258 17.259 1.00 89.75 83 ASP A N 1
ATOM 662 C CA . ASP A 1 83 ? -0.790 0.244 16.228 1.00 89.75 83 ASP A CA 1
ATOM 663 C C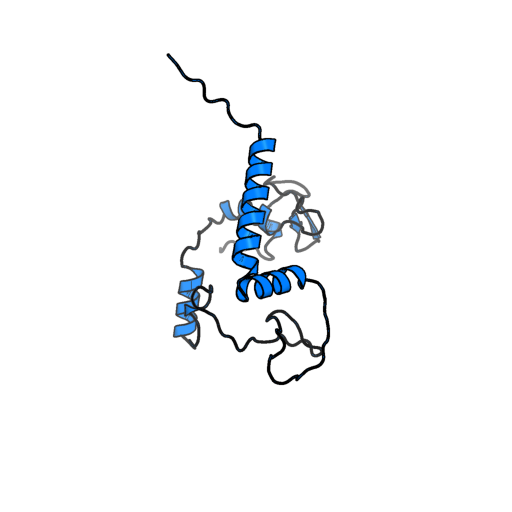 . ASP A 1 83 ? -1.799 0.709 15.176 1.00 89.75 83 ASP A C 1
ATOM 665 O O . ASP A 1 83 ? -2.786 1.391 15.471 1.00 89.75 83 ASP A O 1
ATOM 669 N N . TYR A 1 84 ? -1.595 0.261 13.935 1.00 91.81 84 TYR A N 1
ATOM 670 C CA . TYR A 1 84 ? -2.408 0.662 12.783 1.00 91.81 84 TYR A CA 1
ATOM 671 C C . TYR A 1 84 ? -3.916 0.418 12.988 1.00 91.81 84 TYR A C 1
ATOM 673 O O . TYR A 1 84 ? -4.739 1.265 12.643 1.00 91.81 84 TYR A O 1
ATOM 681 N N . TYR A 1 85 ? -4.283 -0.704 13.615 1.00 92.56 85 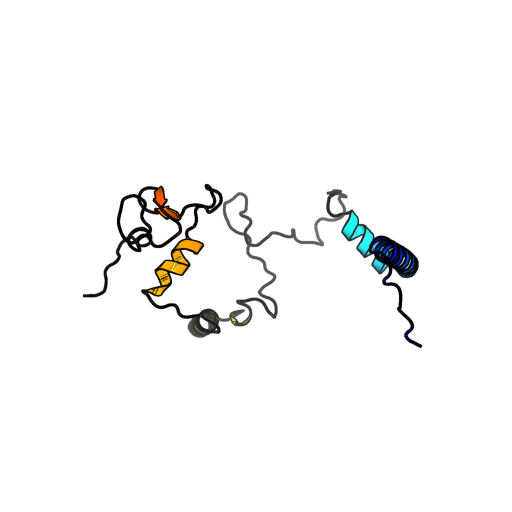TYR A N 1
ATOM 682 C CA . TYR A 1 85 ? -5.677 -1.072 13.894 1.00 92.56 85 TYR A CA 1
ATOM 683 C C . TYR A 1 85 ? -6.134 -0.758 15.325 1.00 92.56 85 TYR A C 1
ATOM 685 O O . TYR A 1 85 ? -7.245 -1.132 15.701 1.00 92.56 85 TYR A O 1
ATOM 693 N N . TYR A 1 86 ? -5.333 -0.042 16.123 1.00 93.19 86 TYR A N 1
ATOM 694 C CA . TYR A 1 86 ? -5.639 0.222 17.534 1.00 93.19 86 TYR A CA 1
ATOM 695 C C . TYR A 1 86 ? -7.027 0.830 17.749 1.00 93.19 86 TYR A C 1
ATOM 697 O O . TYR A 1 86 ? -7.786 0.403 18.614 1.00 93.19 86 TYR A O 1
ATOM 705 N N . SER A 1 87 ? -7.388 1.803 16.916 1.00 93.88 87 SER A N 1
ATOM 706 C CA . SER A 1 87 ? -8.669 2.507 17.010 1.00 93.88 87 SER A CA 1
ATOM 707 C C . SER A 1 87 ? -9.889 1.631 16.696 1.00 93.88 87 SER A C 1
ATOM 709 O O . SER A 1 87 ? -10.991 1.970 17.114 1.00 93.88 87 SER A O 1
ATOM 711 N N . ALA A 1 88 ? -9.706 0.499 16.008 1.00 94.31 88 ALA A N 1
ATOM 712 C CA . ALA A 1 88 ? -10.765 -0.468 15.718 1.00 94.31 88 ALA A CA 1
ATOM 713 C C . ALA A 1 88 ? -10.981 -1.491 16.849 1.00 94.31 88 ALA A C 1
ATOM 715 O O . ALA A 1 88 ? -11.909 -2.302 16.787 1.00 94.31 88 ALA A O 1
ATOM 716 N N . LYS A 1 89 ? -10.135 -1.472 17.886 1.00 90.25 89 LYS A N 1
ATOM 717 C CA . LYS A 1 89 ? -10.190 -2.409 19.011 1.00 90.25 89 LYS A CA 1
ATOM 718 C C . LYS A 1 89 ? -11.563 -2.373 19.688 1.00 90.25 89 LYS A C 1
ATOM 720 O O . LYS A 1 89 ? -12.087 -1.309 20.002 1.00 90.25 89 LYS A O 1
ATOM 725 N N . ASN A 1 90 ? -12.117 -3.558 19.955 1.00 90.19 90 ASN A N 1
ATOM 726 C CA . ASN A 1 90 ? -13.418 -3.775 20.606 1.00 90.19 90 ASN A CA 1
ATOM 727 C C . ASN A 1 90 ? -14.640 -3.177 19.878 1.00 90.19 90 ASN A C 1
ATOM 729 O O . ASN A 1 90 ? -15.739 -3.190 20.436 1.00 90.19 90 ASN A O 1
ATOM 733 N N . LEU A 1 91 ? -14.490 -2.678 18.648 1.00 93.25 91 LEU A N 1
ATOM 734 C CA . LEU A 1 91 ? -15.626 -2.271 17.826 1.00 93.25 91 LEU A CA 1
ATOM 735 C C . LEU A 1 91 ? -16.235 -3.486 17.124 1.00 93.25 91 LEU A C 1
ATOM 737 O O . LEU A 1 91 ? -15.546 -4.446 16.783 1.00 93.25 91 LEU A O 1
ATOM 741 N N . THR A 1 92 ? -17.542 -3.437 16.879 1.00 93.56 92 THR A N 1
ATOM 742 C CA . THR A 1 92 ? -18.276 -4.468 16.130 1.00 93.56 92 THR A CA 1
ATOM 743 C C . THR A 1 92 ? -19.331 -3.822 15.231 1.00 93.56 92 THR A C 1
ATOM 745 O O . THR A 1 92 ? -19.662 -2.646 15.396 1.00 93.56 92 THR A O 1
ATOM 748 N N . GLY A 1 93 ? -19.854 -4.579 14.261 1.00 96.56 93 GLY A N 1
ATOM 749 C CA . GLY A 1 93 ? -20.926 -4.122 13.373 1.00 96.56 93 GLY A CA 1
ATOM 750 C C . GLY A 1 93 ? -20.557 -2.875 12.562 1.00 96.56 93 GLY A C 1
ATOM 751 O O . GLY A 1 93 ? -19.449 -2.770 12.039 1.00 96.56 93 GLY A O 1
ATOM 752 N N . GLU A 1 94 ? -21.495 -1.934 12.465 1.00 97.94 94 GLU A N 1
ATOM 753 C CA . GLU A 1 94 ? -21.339 -0.680 11.712 1.00 97.94 94 GLU A CA 1
ATOM 754 C C . GLU A 1 94 ? -20.179 0.176 12.238 1.00 97.94 94 GLU A C 1
ATOM 756 O O . GLU A 1 94 ? -19.361 0.643 11.454 1.00 97.94 94 GLU A O 1
ATOM 761 N N . ALA A 1 95 ? -20.016 0.274 13.562 1.00 96.88 95 ALA A N 1
ATOM 762 C CA . ALA A 1 95 ? -18.925 1.040 14.166 1.00 96.88 95 ALA A CA 1
ATOM 763 C C . ALA A 1 95 ? -17.539 0.500 13.774 1.00 96.88 95 ALA A C 1
ATOM 765 O O . ALA A 1 95 ? -16.608 1.272 13.553 1.00 96.88 95 ALA A O 1
ATOM 766 N N . LEU A 1 96 ? -17.398 -0.827 13.660 1.00 97.12 96 LEU A N 1
ATOM 767 C CA . LEU A 1 96 ? -16.162 -1.434 13.164 1.00 97.12 96 LEU A CA 1
ATOM 768 C C . LEU A 1 96 ? -15.944 -1.103 11.687 1.00 97.12 96 LEU A C 1
ATOM 770 O O . LEU A 1 96 ? -14.840 -0.720 11.308 1.00 97.12 96 LEU A O 1
ATOM 774 N N . ALA A 1 97 ? -16.983 -1.236 10.862 1.00 97.50 97 ALA A N 1
ATOM 775 C CA . ALA A 1 97 ? -16.893 -0.947 9.435 1.00 97.50 97 ALA A CA 1
ATOM 776 C C . ALA A 1 97 ? -16.478 0.511 9.178 1.00 97.50 97 ALA A C 1
ATOM 778 O O . ALA A 1 97 ? -15.560 0.760 8.397 1.00 97.50 97 ALA A O 1
ATOM 779 N N . ASP A 1 98 ? -17.083 1.460 9.890 1.00 98.31 98 ASP A N 1
ATOM 780 C CA . ASP A 1 98 ? -16.764 2.883 9.778 1.00 98.31 98 ASP A CA 1
ATOM 781 C C . ASP A 1 98 ? -15.339 3.190 10.231 1.00 98.31 98 ASP A C 1
ATOM 783 O O . ASP A 1 98 ? -14.616 3.932 9.558 1.00 98.31 98 ASP A O 1
ATOM 787 N N . GLN A 1 99 ? -14.894 2.582 11.333 1.00 97.69 99 GLN A N 1
ATOM 788 C CA . GLN A 1 99 ? -13.531 2.777 11.809 1.00 97.69 99 GLN A CA 1
ATOM 789 C C . GLN A 1 99 ? -12.502 2.200 10.833 1.00 97.69 99 GLN A C 1
ATOM 791 O O . GLN A 1 99 ? -11.483 2.838 10.569 1.00 97.69 99 GLN A O 1
ATOM 796 N N . LEU A 1 100 ? -12.768 1.030 10.249 1.00 96.69 100 LEU A N 1
ATOM 797 C CA . LEU A 1 100 ? -11.910 0.452 9.214 1.00 96.69 100 LEU A CA 1
ATOM 798 C C . LEU A 1 100 ? -11.894 1.324 7.956 1.00 96.69 100 LEU A C 1
ATOM 800 O O . LEU A 1 100 ? -10.818 1.580 7.416 1.00 96.69 100 LEU A O 1
ATOM 804 N N . HIS A 1 101 ? -13.046 1.850 7.526 1.00 96.94 101 HIS A N 1
ATOM 805 C CA . HIS A 1 101 ? -13.107 2.822 6.435 1.00 96.94 101 HIS A CA 1
ATOM 806 C C . HIS A 1 101 ? -12.276 4.070 6.739 1.00 96.94 101 HIS A C 1
ATOM 808 O O . HIS A 1 101 ? -11.561 4.553 5.860 1.00 96.94 101 HIS A O 1
ATOM 814 N N . LEU A 1 102 ? -12.328 4.589 7.963 1.00 97.12 102 LEU A N 1
ATOM 815 C CA . LEU A 1 102 ? -11.510 5.728 8.361 1.00 97.12 102 LEU A CA 1
ATOM 816 C C . LEU A 1 102 ? -10.017 5.386 8.314 1.00 97.12 102 LEU A C 1
ATOM 818 O O . LEU A 1 102 ? -9.249 6.150 7.728 1.00 97.12 102 LEU A O 1
ATOM 822 N N . ILE A 1 103 ? -9.612 4.243 8.877 1.00 95.81 103 ILE A N 1
ATOM 823 C CA . ILE A 1 103 ? -8.215 3.783 8.896 1.00 95.81 103 ILE A CA 1
ATOM 824 C C . ILE A 1 103 ? -7.653 3.696 7.474 1.00 95.81 103 ILE A C 1
ATOM 826 O O . ILE A 1 103 ? -6.613 4.291 7.197 1.00 95.81 103 ILE A O 1
ATOM 830 N N . ILE A 1 104 ? -8.354 3.026 6.552 1.00 94.56 104 ILE A N 1
ATOM 831 C CA . ILE A 1 104 ? -7.838 2.829 5.188 1.00 94.56 104 ILE A CA 1
ATOM 832 C C . ILE A 1 104 ? -7.820 4.123 4.370 1.00 94.56 104 ILE A C 1
ATOM 834 O O . ILE A 1 104 ? -7.008 4.250 3.458 1.00 94.56 104 ILE A O 1
ATOM 838 N N . ASN A 1 105 ? -8.701 5.085 4.667 1.00 94.81 105 ASN A N 1
ATOM 839 C CA . ASN A 1 105 ? -8.789 6.345 3.923 1.00 94.81 105 ASN A CA 1
ATOM 840 C C . ASN A 1 105 ? -7.902 7.458 4.496 1.00 94.81 105 ASN A C 1
ATOM 842 O O . ASN A 1 105 ? -7.569 8.407 3.779 1.00 94.81 105 ASN A O 1
ATOM 846 N N . THR A 1 106 ? -7.510 7.370 5.766 1.00 94.56 106 THR A N 1
ATOM 847 C CA . THR A 1 106 ? -6.690 8.396 6.417 1.00 94.56 106 THR A CA 1
ATOM 848 C C . THR A 1 106 ? -5.249 8.312 5.927 1.00 94.56 106 THR A C 1
ATOM 850 O O . THR A 1 106 ? -4.603 7.278 6.031 1.00 94.56 106 THR A O 1
ATOM 853 N N . GLY A 1 107 ? -4.729 9.414 5.378 1.00 90.38 107 GLY A N 1
ATOM 854 C CA . GLY A 1 107 ? -3.363 9.456 4.841 1.00 90.38 107 GLY A CA 1
ATOM 855 C C . GLY A 1 107 ? -3.162 8.637 3.560 1.00 90.38 107 GLY A C 1
ATOM 856 O O . GLY A 1 107 ? -2.026 8.483 3.115 1.00 90.38 107 GLY A O 1
ATOM 857 N N . MET A 1 108 ? -4.239 8.133 2.945 1.00 90.00 108 MET A N 1
ATOM 858 C CA . MET A 1 108 ? -4.156 7.388 1.692 1.00 90.00 108 MET A CA 1
ATOM 859 C C . MET A 1 108 ? -3.714 8.307 0.548 1.00 90.00 108 MET A C 1
ATOM 861 O O . MET A 1 108 ? -4.366 9.311 0.246 1.00 90.00 108 MET A O 1
ATOM 865 N N . ASN A 1 109 ? -2.646 7.919 -0.150 1.00 90.50 109 ASN A N 1
ATOM 866 C CA . ASN A 1 109 ? -2.265 8.544 -1.409 1.00 90.50 109 ASN A CA 1
ATOM 867 C C . ASN A 1 109 ? -3.055 7.915 -2.565 1.00 90.50 109 ASN A C 1
ATOM 869 O O . ASN A 1 109 ? -2.789 6.784 -2.969 1.00 90.50 109 ASN A O 1
ATOM 873 N N . LYS A 1 110 ? -4.042 8.644 -3.091 1.00 88.88 110 LYS A N 1
ATOM 874 C CA . LYS A 1 110 ? -4.860 8.176 -4.215 1.00 88.88 110 LYS A CA 1
ATOM 875 C C . LYS A 1 110 ? -4.075 8.306 -5.515 1.00 88.88 110 LYS A C 1
ATOM 877 O O . LYS A 1 110 ? -3.702 9.406 -5.910 1.00 88.88 110 LYS A O 1
ATOM 882 N N . ILE A 1 111 ? -3.877 7.184 -6.196 1.00 89.06 111 ILE A N 1
ATOM 883 C CA . ILE A 1 111 ? -3.171 7.121 -7.475 1.00 89.06 111 ILE A CA 1
ATOM 884 C C . ILE A 1 111 ? -4.192 7.023 -8.608 1.00 89.06 111 ILE A C 1
ATOM 886 O O . ILE A 1 111 ? -5.195 6.315 -8.499 1.00 89.06 111 ILE A O 1
ATOM 890 N N . SER A 1 112 ? -3.957 7.761 -9.694 1.00 88.25 112 SER A N 1
ATOM 891 C CA . SER A 1 112 ? -4.814 7.675 -10.873 1.00 88.25 112 SER A CA 1
ATOM 892 C C . SER A 1 112 ? -4.670 6.307 -11.542 1.00 88.25 112 SER A C 1
ATOM 894 O O . SER A 1 112 ? -3.627 5.658 -11.461 1.00 88.25 112 SER A O 1
ATOM 896 N N . TYR A 1 113 ? -5.695 5.884 -12.279 1.00 81.62 113 TYR A N 1
ATOM 897 C CA . TYR A 1 113 ? -5.617 4.654 -13.070 1.00 81.62 113 TYR A CA 1
ATOM 898 C C . TYR A 1 113 ? -4.417 4.648 -14.038 1.00 81.62 113 TYR A C 1
ATOM 900 O O . TYR A 1 113 ? -3.764 3.625 -14.230 1.00 81.62 113 TYR A O 1
ATOM 908 N N . GLY A 1 114 ? -4.101 5.806 -14.630 1.00 82.69 114 GLY A N 1
ATOM 909 C CA . GLY A 1 114 ? -2.957 5.957 -15.527 1.00 82.69 114 GLY A CA 1
ATOM 910 C C . GLY A 1 114 ? -1.618 5.783 -14.813 1.00 82.69 114 GLY A C 1
ATOM 911 O O . GLY A 1 114 ? -0.729 5.129 -15.359 1.00 82.69 114 GLY A O 1
ATOM 912 N N . ASP A 1 115 ? -1.498 6.310 -13.595 1.00 86.75 115 ASP A N 1
ATOM 913 C CA . ASP A 1 115 ? -0.263 6.284 -12.804 1.00 86.75 115 ASP A CA 1
ATOM 914 C C . ASP A 1 115 ? -0.045 4.953 -12.074 1.00 86.75 115 ASP A C 1
ATOM 916 O O . ASP A 1 115 ? 1.094 4.603 -11.764 1.00 86.75 115 ASP A O 1
ATOM 920 N N . ALA A 1 116 ? -1.105 4.163 -11.865 1.00 85.56 116 ALA A N 1
ATOM 921 C CA . ALA A 1 116 ? -1.021 2.843 -11.238 1.00 85.56 116 ALA A CA 1
ATOM 922 C C . ALA A 1 116 ? -0.011 1.919 -11.940 1.00 85.56 116 ALA A C 1
ATOM 924 O O . ALA A 1 116 ? 0.650 1.120 -11.285 1.00 85.56 116 ALA A O 1
ATOM 925 N N . ARG A 1 117 ? 0.192 2.086 -13.256 1.00 82.62 117 ARG A N 1
ATOM 926 C CA . ARG A 1 117 ? 1.195 1.334 -14.034 1.00 82.62 117 ARG A CA 1
ATOM 927 C C . ARG A 1 117 ? 2.618 1.462 -13.489 1.00 82.62 117 ARG A C 1
ATOM 929 O O . ARG A 1 117 ? 3.408 0.544 -13.671 1.00 82.62 117 ARG A O 1
ATOM 936 N N . TYR A 1 118 ? 2.951 2.596 -12.872 1.00 86.75 118 TYR A N 1
ATOM 937 C CA . TYR A 1 118 ? 4.273 2.815 -12.298 1.00 86.75 118 TYR A CA 1
ATOM 938 C C . TYR A 1 118 ? 4.391 2.122 -10.949 1.00 86.75 118 TYR A C 1
ATOM 940 O O . TYR A 1 118 ? 5.400 1.485 -10.699 1.00 86.75 118 TYR A O 1
ATOM 948 N N . VAL A 1 119 ? 3.351 2.185 -10.113 1.00 88.31 119 VAL A N 1
ATOM 949 C CA . VAL A 1 119 ? 3.326 1.494 -8.815 1.00 88.31 119 VAL A CA 1
ATOM 950 C C . VAL A 1 119 ? 3.423 -0.018 -9.007 1.00 88.31 119 VAL A C 1
ATOM 952 O O . VAL A 1 119 ? 4.259 -0.659 -8.378 1.00 88.31 119 VAL A O 1
ATOM 955 N N . LEU A 1 120 ? 2.624 -0.560 -9.927 1.00 84.50 120 LEU A N 1
ATOM 956 C CA . LEU A 1 120 ? 2.554 -1.995 -10.202 1.00 84.50 120 LEU A CA 1
ATOM 957 C C . LEU A 1 120 ? 3.888 -2.562 -10.721 1.00 84.50 120 LEU A C 1
ATOM 959 O O . LEU A 1 120 ? 4.284 -3.654 -10.334 1.00 84.50 120 LEU A O 1
ATOM 963 N N . ALA A 1 121 ? 4.655 -1.779 -11.489 1.00 84.88 121 ALA A N 1
ATOM 964 C CA . ALA A 1 121 ? 5.995 -2.175 -11.935 1.00 84.88 121 ALA A CA 1
ATOM 965 C C . ALA A 1 121 ? 7.001 -2.363 -10.777 1.00 84.88 121 ALA A C 1
ATOM 967 O O . ALA A 1 121 ? 8.045 -3.001 -10.942 1.00 84.88 121 ALA A O 1
ATOM 968 N N . TYR A 1 122 ? 6.711 -1.785 -9.607 1.00 87.50 122 TYR A N 1
ATOM 969 C CA . TYR A 1 122 ? 7.497 -1.968 -8.388 1.00 87.50 122 TYR A CA 1
ATOM 970 C C . TYR A 1 122 ? 6.895 -3.014 -7.450 1.00 87.50 122 TYR A C 1
ATOM 972 O O . TYR A 1 122 ? 7.655 -3.808 -6.899 1.00 87.50 122 TYR A O 1
ATOM 980 N N . SER A 1 123 ? 5.574 -3.018 -7.245 1.00 87.12 123 SER A N 1
ATOM 981 C CA . SER A 1 123 ? 4.929 -3.937 -6.296 1.00 87.12 123 SER A CA 1
ATOM 982 C C . SER A 1 123 ? 4.941 -5.386 -6.763 1.00 87.12 123 SER A C 1
ATOM 984 O O . SER A 1 123 ? 5.041 -6.280 -5.928 1.00 87.12 123 SER A O 1
ATOM 986 N N . ASP A 1 124 ? 4.892 -5.612 -8.076 1.00 85.38 124 ASP A N 1
ATOM 987 C CA . ASP A 1 124 ? 4.706 -6.950 -8.650 1.00 85.38 124 ASP A CA 1
ATOM 988 C C . ASP A 1 124 ? 6.043 -7.577 -9.080 1.00 85.38 124 ASP A C 1
ATOM 990 O O . ASP A 1 124 ? 6.098 -8.553 -9.833 1.00 85.38 124 ASP A O 1
ATOM 994 N N . ARG A 1 125 ? 7.156 -7.002 -8.613 1.00 88.94 125 ARG A N 1
ATOM 995 C CA . ARG A 1 125 ? 8.495 -7.506 -8.909 1.00 88.94 125 ARG A CA 1
ATOM 996 C C . ARG A 1 125 ? 8.667 -8.920 -8.384 1.00 88.94 125 ARG A C 1
ATOM 998 O O . ARG A 1 125 ? 8.315 -9.226 -7.249 1.00 88.94 125 ARG A O 1
ATOM 1005 N N . ASP A 1 126 ? 9.284 -9.751 -9.208 1.00 88.81 126 ASP A N 1
ATOM 1006 C CA . ASP A 1 126 ? 9.535 -11.150 -8.915 1.00 88.81 126 ASP A CA 1
ATOM 1007 C C . ASP A 1 126 ? 10.604 -11.302 -7.819 1.00 88.81 126 ASP A C 1
ATOM 1009 O O . ASP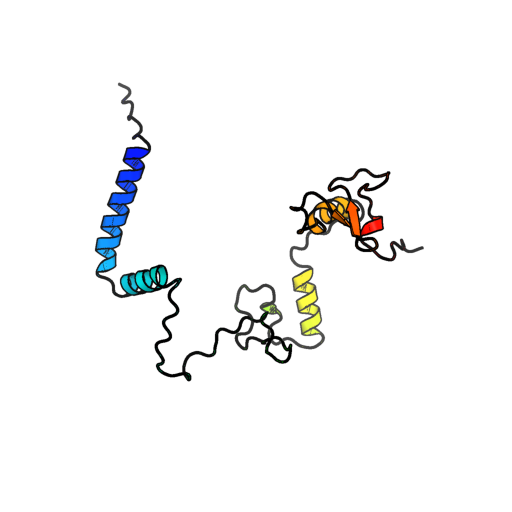 A 1 126 ? 11.787 -11.041 -8.078 1.00 88.81 126 ASP A O 1
ATOM 1013 N N . PRO A 1 127 ? 10.241 -11.774 -6.612 1.00 88.19 127 PRO A N 1
ATOM 1014 C CA . PRO A 1 127 ? 11.216 -11.993 -5.550 1.00 88.19 127 PRO A CA 1
ATOM 1015 C C . PRO A 1 127 ? 12.197 -13.125 -5.878 1.00 88.19 127 PRO A C 1
ATOM 1017 O O . PRO A 1 127 ? 13.302 -13.146 -5.339 1.00 88.19 127 PRO A O 1
ATOM 1020 N N . ASN A 1 128 ? 11.839 -14.044 -6.781 1.00 86.81 128 ASN A N 1
ATOM 1021 C CA . ASN A 1 128 ? 12.701 -15.165 -7.163 1.00 86.81 128 ASN A CA 1
ATOM 1022 C C . ASN A 1 128 ? 13.763 -14.774 -8.199 1.00 86.81 128 ASN A C 1
ATOM 1024 O O . ASN A 1 128 ? 14.698 -15.539 -8.424 1.00 86.81 128 ASN A O 1
ATOM 1028 N N . ASN A 1 129 ? 13.638 -13.592 -8.809 1.00 85.75 129 ASN A N 1
ATOM 1029 C CA . ASN A 1 129 ? 14.570 -13.078 -9.810 1.00 85.75 129 ASN A CA 1
ATOM 1030 C C . ASN A 1 129 ? 15.194 -11.742 -9.380 1.00 85.75 129 ASN A C 1
ATOM 1032 O O . ASN A 1 129 ? 15.276 -10.798 -10.163 1.00 85.75 129 ASN A O 1
ATOM 1036 N N . ILE A 1 130 ? 15.569 -11.632 -8.099 1.00 89.38 130 ILE A N 1
ATOM 1037 C CA . ILE A 1 130 ? 16.272 -10.464 -7.527 1.00 89.38 130 ILE A CA 1
ATOM 1038 C C . ILE A 1 130 ? 15.526 -9.141 -7.820 1.00 89.38 130 ILE A C 1
ATOM 1040 O O . ILE A 1 130 ? 16.108 -8.060 -7.837 1.00 89.38 130 ILE A O 1
ATOM 1044 N N . TYR A 1 131 ? 14.205 -9.201 -8.021 1.00 88.25 131 TYR A N 1
ATOM 1045 C CA . TYR A 1 131 ? 13.368 -8.050 -8.350 1.00 88.25 131 TYR A CA 1
ATOM 1046 C C . TYR A 1 131 ? 13.741 -7.330 -9.667 1.00 88.25 131 TYR A C 1
ATOM 1048 O O . TYR A 1 131 ? 13.420 -6.148 -9.829 1.00 88.25 131 TYR A O 1
ATOM 1056 N N . GLU A 1 132 ? 14.403 -8.019 -10.606 1.00 90.62 132 GLU A N 1
ATOM 1057 C CA . GLU A 1 132 ? 14.805 -7.475 -11.919 1.00 90.62 132 GLU A CA 1
ATOM 1058 C C . GLU A 1 132 ? 13.697 -7.553 -12.980 1.00 90.62 132 GLU A C 1
ATOM 1060 O O . GLU A 1 132 ? 13.733 -6.824 -13.973 1.00 90.62 132 GLU A O 1
ATOM 1065 N N . SER A 1 133 ? 12.691 -8.397 -12.755 1.00 89.44 133 SER A N 1
ATOM 1066 C CA . SER A 1 133 ? 11.535 -8.586 -13.633 1.00 89.44 133 SER A CA 1
ATOM 1067 C C . SER A 1 133 ? 10.226 -8.498 -12.858 1.00 89.44 133 SER A C 1
ATOM 1069 O O . SER A 1 133 ? 10.196 -8.679 -11.641 1.00 89.44 133 SER A O 1
ATOM 1071 N N . VAL A 1 134 ? 9.132 -8.277 -13.574 1.00 87.94 134 VAL A N 1
ATOM 1072 C CA . VAL A 1 134 ? 7.774 -8.523 -13.081 1.00 87.94 134 VAL A CA 1
ATOM 1073 C C . VAL A 1 134 ? 7.335 -9.912 -13.540 1.00 87.94 134 VAL A C 1
ATOM 1075 O O . VAL A 1 134 ? 7.723 -10.356 -14.620 1.00 87.94 134 VAL A O 1
ATOM 1078 N N . ARG A 1 135 ? 6.561 -10.621 -12.714 1.00 85.31 135 ARG A N 1
ATOM 1079 C CA . ARG A 1 135 ? 6.077 -11.972 -13.026 1.00 85.31 135 ARG A CA 1
ATOM 1080 C C . ARG A 1 135 ? 4.591 -11.944 -13.358 1.00 85.31 135 ARG A C 1
ATOM 1082 O O . ARG A 1 135 ? 3.784 -11.502 -12.542 1.00 85.31 135 ARG A O 1
ATOM 1089 N N . GLY A 1 136 ? 4.235 -12.416 -14.551 1.00 80.62 136 GLY A N 1
ATOM 1090 C CA . GLY A 1 136 ? 2.842 -12.495 -14.993 1.00 80.62 136 GLY A CA 1
ATOM 1091 C C . GLY A 1 136 ? 2.028 -13.476 -14.146 1.00 80.62 136 GLY A C 1
ATOM 1092 O O . GLY A 1 136 ? 2.472 -14.590 -13.879 1.00 80.62 136 GLY A O 1
ATOM 1093 N N . ILE A 1 137 ? 0.816 -13.093 -13.735 1.00 78.75 137 ILE A N 1
ATOM 1094 C CA . ILE A 1 137 ? -0.028 -13.950 -12.882 1.00 78.75 137 ILE A CA 1
ATOM 1095 C C . ILE A 1 137 ? -0.678 -15.122 -13.647 1.00 78.75 137 ILE A C 1
ATOM 1097 O O . ILE A 1 137 ? -1.025 -16.129 -13.035 1.00 78.75 137 ILE A O 1
ATOM 1101 N N . TYR A 1 138 ? -0.852 -15.011 -14.973 1.00 77.56 138 TYR A N 1
ATOM 1102 C CA . TYR A 1 138 ? -1.562 -16.017 -15.788 1.00 77.56 138 TYR A CA 1
ATOM 1103 C C . TYR A 1 138 ? -0.665 -17.112 -16.348 1.00 77.56 138 TYR A C 1
ATOM 1105 O O . TYR A 1 138 ? -1.035 -18.283 -16.346 1.00 77.56 138 TYR A O 1
ATOM 1113 N N . ASP A 1 139 ? 0.486 -16.717 -16.866 1.00 81.75 139 ASP A N 1
ATOM 1114 C CA . ASP A 1 139 ? 1.394 -17.548 -17.654 1.00 81.75 139 ASP A CA 1
ATOM 1115 C C . ASP A 1 139 ? 2.790 -17.629 -17.038 1.00 81.75 139 ASP A C 1
ATOM 1117 O O . ASP A 1 139 ? 3.643 -18.354 -17.548 1.00 81.75 139 ASP A O 1
ATOM 1121 N N . ASN A 1 140 ? 3.003 -16.942 -15.909 1.00 82.44 140 ASN A N 1
ATOM 1122 C CA . ASN A 1 140 ? 4.281 -16.881 -15.221 1.00 82.44 140 ASN A CA 1
ATOM 1123 C C . ASN A 1 140 ? 5.400 -16.260 -16.083 1.00 82.44 140 ASN A C 1
ATOM 1125 O O . ASN A 1 140 ? 6.581 -16.540 -15.843 1.00 82.44 140 ASN A O 1
ATOM 1129 N N . ASP A 1 141 ? 5.033 -15.443 -17.077 1.00 84.69 141 ASP A N 1
ATOM 1130 C CA . ASP A 1 141 ? 5.980 -14.823 -18.000 1.00 84.69 141 ASP A CA 1
ATOM 1131 C C . ASP A 1 141 ? 6.885 -13.798 -17.297 1.00 84.69 141 ASP A C 1
ATOM 1133 O O . ASP A 1 141 ? 6.546 -13.247 -16.239 1.00 84.69 141 ASP A O 1
ATOM 1137 N N . VAL A 1 142 ? 8.063 -13.570 -17.880 1.00 87.50 142 VAL A N 1
ATOM 1138 C CA . VAL A 1 142 ? 9.072 -12.626 -17.394 1.00 87.50 142 VAL A CA 1
ATOM 1139 C C . VAL A 1 142 ? 8.883 -11.300 -18.117 1.00 87.50 142 VAL A C 1
ATOM 1141 O O . VAL A 1 142 ? 9.208 -11.154 -19.292 1.00 87.50 142 VAL A O 1
ATOM 1144 N N . ILE A 1 143 ? 8.379 -10.315 -17.385 1.00 88.12 143 ILE A N 1
ATOM 1145 C CA . ILE A 1 143 ? 7.966 -9.025 -17.928 1.00 88.12 143 ILE A CA 1
ATOM 1146 C C . ILE A 1 143 ? 8.951 -7.938 -17.481 1.00 88.12 143 ILE A C 1
ATOM 1148 O O . ILE A 1 143 ? 9.512 -7.988 -16.380 1.00 88.12 143 ILE A O 1
ATOM 1152 N N . ALA A 1 144 ? 9.170 -6.937 -18.332 1.00 88.25 144 ALA A N 1
ATOM 1153 C CA . ALA A 1 144 ? 9.998 -5.780 -18.013 1.00 88.25 144 ALA A CA 1
ATOM 1154 C C . ALA A 1 144 ? 9.512 -5.019 -16.761 1.00 88.25 144 ALA A C 1
ATOM 1156 O O . ALA A 1 144 ? 8.331 -5.012 -16.421 1.00 88.25 144 ALA A O 1
ATOM 1157 N N . THR A 1 145 ? 10.433 -4.320 -16.093 1.00 87.31 145 THR A N 1
ATOM 1158 C CA . THR A 1 145 ? 10.154 -3.490 -14.900 1.00 87.31 145 THR A CA 1
ATOM 1159 C C . THR A 1 145 ? 9.898 -2.017 -15.221 1.00 87.31 145 THR A C 1
ATOM 1161 O O . THR A 1 145 ? 9.728 -1.197 -14.319 1.00 87.31 145 THR A O 1
ATOM 1164 N N . GLU A 1 146 ? 9.857 -1.662 -16.503 1.00 85.25 146 GLU A N 1
ATOM 1165 C CA . GLU A 1 146 ? 9.565 -0.316 -16.982 1.00 85.25 146 GLU A CA 1
ATOM 1166 C C . GLU A 1 146 ? 8.508 -0.351 -18.081 1.00 85.25 146 GLU A C 1
ATOM 1168 O O . GLU A 1 146 ? 8.349 -1.348 -18.777 1.00 85.25 146 GLU A O 1
ATOM 1173 N N . TRP A 1 147 ? 7.760 0.743 -18.230 1.00 79.88 147 TRP A N 1
ATOM 1174 C CA . TRP A 1 147 ? 6.679 0.832 -19.209 1.00 79.88 147 TRP A CA 1
ATOM 1175 C C . TRP A 1 147 ? 7.221 0.856 -20.643 1.00 79.88 147 TRP A C 1
ATOM 1177 O O . TRP A 1 147 ? 7.683 1.896 -21.111 1.00 79.88 147 TRP A O 1
ATOM 1187 N N . ILE A 1 148 ? 7.104 -0.277 -21.342 1.00 77.75 148 ILE A N 1
ATOM 1188 C CA . ILE A 1 148 ? 7.518 -0.436 -22.747 1.00 77.75 148 ILE A CA 1
ATOM 1189 C C . ILE A 1 148 ? 6.323 -0.246 -23.702 1.00 77.75 148 ILE A C 1
ATOM 1191 O O . ILE A 1 148 ? 6.493 0.219 -24.825 1.00 77.75 148 ILE A O 1
ATOM 1195 N N . GLY A 1 149 ? 5.092 -0.488 -23.237 1.00 71.31 149 GLY A N 1
ATOM 1196 C CA . GLY A 1 149 ? 3.855 -0.164 -23.954 1.00 71.31 149 GLY A CA 1
ATOM 1197 C C . GLY A 1 149 ? 3.431 -1.164 -25.034 1.00 71.31 149 GLY A C 1
ATOM 1198 O O . GLY A 1 149 ? 2.230 -1.329 -25.211 1.00 71.31 149 GLY A O 1
ATOM 1199 N N . GLU A 1 150 ? 4.368 -1.840 -25.709 1.00 77.75 150 GLU A N 1
ATOM 1200 C CA . GLU A 1 150 ? 4.103 -2.846 -26.753 1.00 77.75 150 GLU A CA 1
ATOM 1201 C C . GLU A 1 150 ? 5.244 -3.885 -26.838 1.00 77.75 150 GLU A C 1
ATOM 1203 O O . GLU A 1 150 ? 6.391 -3.565 -26.526 1.00 77.75 150 GLU A O 1
ATOM 1208 N N . GLY A 1 151 ? 4.950 -5.105 -27.312 1.00 77.56 151 GLY A N 1
ATOM 1209 C CA . GLY A 1 151 ? 5.936 -6.174 -27.557 1.00 77.56 151 GLY A CA 1
ATOM 1210 C C . GLY A 1 151 ? 5.833 -7.376 -26.607 1.00 77.56 151 GLY A C 1
ATOM 1211 O O . GLY A 1 151 ? 5.128 -7.338 -25.604 1.00 77.56 151 GLY A O 1
ATOM 1212 N N . GLU A 1 152 ? 6.529 -8.465 -26.937 1.00 76.12 152 GLU A N 1
ATOM 1213 C CA . GLU A 1 152 ? 6.647 -9.648 -26.069 1.00 76.12 152 GLU A CA 1
ATOM 1214 C C . GLU A 1 152 ? 7.477 -9.307 -24.820 1.00 76.12 152 GLU A C 1
ATOM 1216 O O . GLU A 1 152 ? 8.493 -8.616 -24.924 1.00 76.12 152 GLU A O 1
ATOM 1221 N N . GLY A 1 153 ? 7.020 -9.726 -23.636 1.00 77.25 153 GLY A N 1
ATOM 1222 C CA . GLY A 1 153 ? 7.647 -9.370 -22.356 1.00 77.25 153 GLY A CA 1
ATOM 1223 C C . GLY A 1 153 ? 7.545 -7.883 -21.983 1.00 77.25 153 GLY A C 1
ATOM 1224 O O . GLY A 1 153 ? 8.163 -7.437 -21.012 1.00 77.25 153 GLY A O 1
ATOM 1225 N N . ALA A 1 154 ? 6.782 -7.082 -22.735 1.00 80.06 154 ALA A N 1
ATOM 1226 C CA . ALA A 1 154 ? 6.602 -5.669 -22.444 1.00 80.06 154 ALA A CA 1
ATOM 1227 C C . ALA A 1 154 ? 5.684 -5.465 -21.237 1.00 80.06 154 ALA A C 1
ATOM 1229 O O . ALA A 1 154 ? 4.613 -6.061 -21.127 1.00 80.06 154 ALA A O 1
ATOM 1230 N N . TRP A 1 155 ? 6.066 -4.550 -20.345 1.00 82.06 155 TRP A N 1
ATOM 1231 C CA . TRP A 1 155 ? 5.187 -4.135 -19.261 1.00 82.06 155 TRP A CA 1
ATOM 1232 C C . TRP A 1 155 ? 3.970 -3.389 -19.810 1.00 82.06 155 TRP A C 1
ATOM 1234 O O . TRP A 1 155 ? 4.074 -2.262 -20.311 1.00 82.06 155 TRP A O 1
ATOM 1244 N N . GLN A 1 156 ? 2.808 -4.017 -19.661 1.00 72.50 156 GLN A N 1
ATOM 1245 C CA . GLN A 1 156 ? 1.495 -3.463 -19.962 1.00 72.50 156 GLN A CA 1
ATOM 1246 C C . GLN A 1 156 ? 0.502 -3.844 -18.855 1.00 72.50 156 GLN A C 1
ATOM 1248 O O . GLN A 1 156 ? 0.633 -4.873 -18.197 1.00 72.50 156 GLN A O 1
ATOM 1253 N N . ARG A 1 157 ? -0.516 -3.003 -18.628 1.00 68.88 157 ARG A N 1
ATOM 1254 C CA . ARG A 1 157 ? -1.474 -3.163 -17.508 1.00 68.88 157 ARG A CA 1
ATOM 1255 C C . ARG A 1 157 ? -2.317 -4.446 -17.587 1.00 68.88 157 ARG A C 1
ATOM 1257 O O . ARG A 1 157 ? -2.991 -4.785 -16.621 1.00 68.88 157 ARG A O 1
ATOM 1264 N N . GLU A 1 158 ? -2.306 -5.138 -18.722 1.00 64.44 158 GLU A N 1
ATOM 1265 C CA . GLU A 1 158 ? -3.124 -6.327 -18.980 1.00 64.44 158 GLU A CA 1
ATOM 1266 C C . GLU A 1 158 ? -2.666 -7.568 -18.193 1.00 64.44 158 GLU A C 1
ATOM 1268 O O . GLU A 1 158 ? -3.441 -8.507 -18.048 1.00 64.44 158 GLU A O 1
ATOM 1273 N N . HIS A 1 159 ? -1.463 -7.552 -17.608 1.00 64.38 159 HIS A N 1
ATOM 1274 C CA . HIS A 1 159 ? -0.896 -8.710 -16.903 1.00 64.38 159 HIS A CA 1
ATOM 1275 C C . HIS A 1 159 ? -1.275 -8.823 -15.414 1.00 64.38 159 HIS A C 1
ATOM 1277 O O . HIS A 1 159 ? -0.958 -9.836 -14.796 1.00 64.38 159 HIS A O 1
ATOM 1283 N N . VAL A 1 160 ? -1.953 -7.823 -14.831 1.00 66.81 160 VAL A N 1
ATOM 1284 C CA . VAL A 1 160 ? -2.241 -7.775 -13.377 1.00 66.81 160 VAL A CA 1
ATOM 1285 C C . VAL A 1 160 ? -3.673 -8.204 -13.036 1.00 66.81 160 VAL A C 1
ATOM 1287 O O . VAL A 1 160 ? -3.919 -8.720 -11.945 1.00 66.81 160 VAL A O 1
ATOM 1290 N N . TRP A 1 161 ? -4.639 -8.028 -13.948 1.00 67.75 161 TRP A N 1
ATOM 1291 C CA . TRP A 1 161 ? -6.054 -8.264 -13.639 1.00 67.75 161 TRP A CA 1
ATOM 1292 C C . TRP A 1 161 ? -6.745 -9.244 -14.592 1.00 67.75 161 TRP A C 1
ATOM 1294 O O . TRP A 1 161 ? -6.695 -9.035 -15.804 1.00 67.75 161 TRP A O 1
ATOM 1304 N N . PRO A 1 162 ? -7.522 -10.223 -14.070 1.00 56.81 162 PRO A N 1
ATOM 1305 C CA . PRO A 1 162 ? -8.126 -11.283 -14.897 1.00 56.81 162 PRO A CA 1
ATOM 1306 C C . PRO A 1 162 ? -9.203 -10.776 -15.840 1.00 56.81 162 PRO A C 1
ATOM 1308 O O . PRO A 1 162 ? -9.730 -11.516 -16.666 1.00 56.81 162 PRO A O 1
ATOM 1311 N N . ASN A 1 163 ? -9.599 -9.522 -15.651 1.00 55.81 163 ASN A N 1
ATOM 1312 C CA . ASN A 1 163 ? -10.693 -8.901 -16.350 1.00 55.81 163 ASN A CA 1
ATOM 1313 C C . ASN A 1 163 ? -10.548 -7.377 -16.256 1.00 55.81 163 ASN A C 1
ATOM 1315 O O . ASN A 1 163 ? -11.187 -6.737 -15.421 1.00 55.81 163 ASN A O 1
ATOM 1319 N N . SER A 1 164 ? -9.725 -6.782 -17.122 1.00 52.78 164 SER A N 1
ATOM 1320 C CA . SER A 1 164 ? -9.713 -5.328 -17.347 1.00 52.78 164 SER A CA 1
ATOM 1321 C C . SER A 1 164 ? -10.968 -4.900 -18.120 1.00 52.78 164 SER A C 1
ATOM 1323 O O . SER A 1 164 ? -10.899 -4.372 -19.227 1.00 52.78 164 SER A O 1
ATOM 1325 N N . LYS A 1 165 ? -12.157 -5.150 -17.561 1.00 47.56 165 LYS A N 1
ATOM 1326 C CA . LYS A 1 165 ? -13.392 -4.547 -18.066 1.00 47.56 165 LYS A CA 1
ATOM 1327 C C . LYS A 1 165 ? -13.451 -3.116 -17.558 1.00 47.56 165 LYS A C 1
ATOM 1329 O O . LYS A 1 165 ? -13.933 -2.849 -16.462 1.00 47.56 165 LYS A O 1
ATOM 1334 N N . LEU A 1 166 ? -12.950 -2.195 -18.379 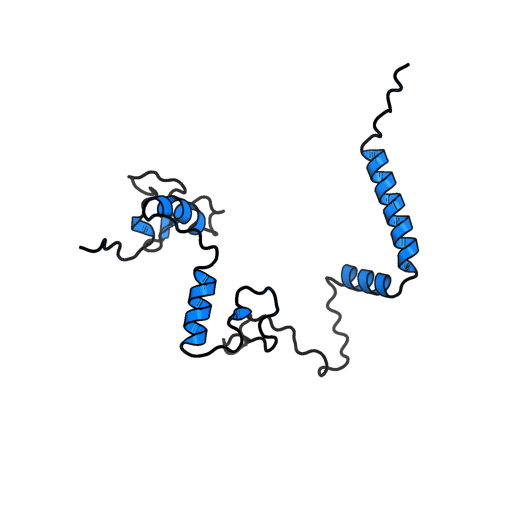1.00 51.38 166 LEU A N 1
ATOM 1335 C CA . LEU A 1 166 ? -13.394 -0.807 -18.342 1.00 51.38 166 LEU A CA 1
ATOM 1336 C C . LEU A 1 166 ? -14.924 -0.837 -18.430 1.00 51.38 166 LEU A C 1
ATOM 1338 O O . LEU A 1 166 ? -15.466 -1.421 -19.367 1.00 51.38 166 LEU A O 1
ATOM 1342 N N . GLY A 1 167 ? -15.603 -0.297 -17.416 1.00 46.66 167 GLY A N 1
ATOM 1343 C CA . GLY A 1 167 ? -17.058 -0.206 -17.406 1.00 46.66 167 GLY A CA 1
ATOM 1344 C C . GLY A 1 167 ? -17.547 0.455 -18.692 1.00 46.66 167 GLY A C 1
ATOM 1345 O O . GLY A 1 167 ? -17.213 1.609 -18.954 1.00 46.66 167 GLY A O 1
ATOM 1346 N N . THR A 1 168 ? -18.275 -0.309 -19.501 1.00 42.47 168 THR A N 1
ATOM 1347 C CA . THR A 1 168 ? -19.148 0.204 -20.563 1.00 42.47 168 THR A CA 1
ATOM 1348 C C . THR A 1 168 ? -20.435 0.726 -19.963 1.00 42.47 168 THR A C 1
ATOM 1350 O O . THR A 1 168 ? -20.980 -0.006 -19.102 1.00 42.47 168 THR A O 1
#

pLDDT: mean 73.8, std 16.43, range [38.88, 98.31]

Secondary structure (DSSP, 8-state):
-----PPPPHHHHHHHHHHHHHHHHHHHTTSHHHHHHHHHHH-TT--------TTSS-----TTPBPTTSPBPPPSS-PPTTSTTGGGTT--HHHHHHHHHHHHHTT--PPPTTTHHHHHHHHTB-GGGTTSSEE-TTT--EE-SSB--SSTT-B-GGGT-S------